Protein AF-A0A9N9DX62-F1 (afdb_monomer)

Organism: NCBI:txid144538

Mean predicted aligned error: 5.77 Å

Sequence (74 aa):
MVNLAIVGPGLAITCTGLSFAGVIFLLVLGALFKAEVEGLTESTTDPDDPQAVAWACFMAAGIYAGLLLCCGCQ

Solvent-accessible surface area (backbone atoms only — not comparable to full-atom values): 3947 Å² total; per-residue (Å²): 135,64,83,59,75,82,65,58,70,75,57,27,53,51,46,24,55,50,18,53,54,44,25,57,52,25,46,52,50,16,50,43,33,61,64,60,42,62,96,69,53,68,52,99,83,37,59,95,52,39,56,62,53,14,51,51,26,44,53,51,19,52,53,24,47,52,46,24,58,55,29,67,42,80

Foldseek 3Di:
DPQPCPDDLVVLVVLLVCLVVLLVVLQVQLVCLVVCPCVQHVDPPHDPRSNVVSVVSNVSSVVSVVSNVVSVND

Secondary structure (DSSP, 8-state):
------S-HHHHHHHHHHHHHHHHHHHHHHHHHHTT-HHHHSSTTS-S-HHHHHHHHHHHHHHHHHHHHHHHT-

pLDDT: mean 87.21, std 11.29, range [47.22, 97.81]

Nearest PDB structures (foldseek):
  8eau-assembly1_f  TM=9.625E-01  e=3.055E-04  Saccharomyces cerevisiae
  7tap-assembly1_O  TM=9.736E-01  e=1.314E-03  Saccharomyces cerevisiae
  7tao-assembly1_O  TM=9.780E-01  e=8.855E-03  Saccharomyces cerevisiae
  6pe5-assembly1_F  TM=9.463E-01  e=9.907E-03  Saccharomyces cerevisiae S288C
  6pe4-assembly1_F  TM=8.912E-01  e=6.689E-03  Saccharomyces cerevisiae S288C

Radius of gyration: 15.68 Å; Cα contacts (8 Å, |Δi|>4): 77; chains: 1; bounding box: 27×16×49 Å

Structure (mmCIF, N/CA/C/O backbone):
data_AF-A0A9N9DX62-F1
#
_entry.id   AF-A0A9N9DX62-F1
#
loop_
_atom_site.group_PDB
_atom_site.id
_atom_site.type_symbol
_atom_site.label_atom_id
_atom_site.label_alt_id
_atom_site.label_comp_id
_atom_site.label_asym_id
_atom_site.label_entity_id
_atom_site.label_seq_id
_atom_site.pdbx_PDB_ins_code
_atom_site.Cartn_x
_atom_site.Cartn_y
_atom_site.Cartn_z
_atom_site.occupancy
_atom_site.B_iso_or_equiv
_atom_site.auth_seq_id
_atom_site.auth_comp_id
_atom_site.auth_asym_id
_atom_site.auth_atom_id
_atom_site.pdbx_PDB_model_num
ATOM 1 N N . MET A 1 1 ? 0.896 -7.185 -23.740 1.00 47.22 1 MET A N 1
ATOM 2 C CA . MET A 1 1 ? 1.953 -6.425 -23.045 1.00 47.22 1 MET A CA 1
ATOM 3 C C . MET A 1 1 ? 1.864 -5.000 -23.553 1.00 47.22 1 MET A C 1
ATOM 5 O O . MET A 1 1 ? 2.247 -4.741 -24.686 1.00 47.22 1 MET A O 1
ATOM 9 N N . VAL A 1 2 ? 1.166 -4.147 -22.805 1.00 51.59 2 VAL A N 1
ATOM 10 C CA . VAL A 1 2 ? 0.868 -2.764 -23.195 1.00 51.59 2 VAL A CA 1
ATOM 11 C C . VAL A 1 2 ? 2.131 -1.949 -22.936 1.00 51.59 2 VAL A C 1
ATOM 13 O O . VAL A 1 2 ? 2.432 -1.692 -21.786 1.00 51.59 2 VAL A O 1
ATOM 16 N N . ASN A 1 3 ? 2.896 -1.610 -23.976 1.00 52.44 3 ASN A N 1
ATOM 17 C CA . ASN A 1 3 ? 4.147 -0.859 -23.838 1.00 52.44 3 ASN A CA 1
ATOM 18 C C . ASN A 1 3 ? 3.838 0.634 -23.645 1.00 52.44 3 ASN A C 1
ATOM 20 O O . ASN A 1 3 ? 3.630 1.358 -24.620 1.00 52.44 3 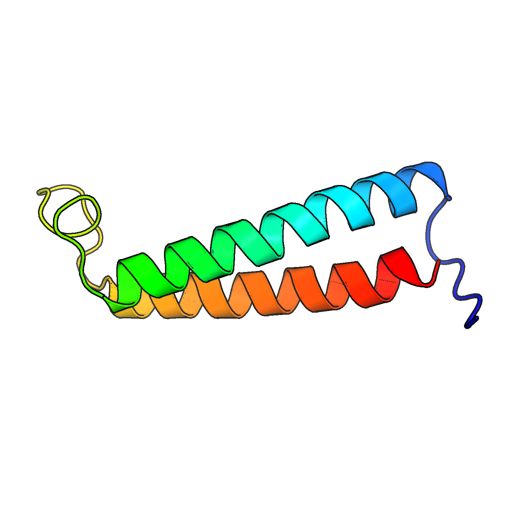ASN A O 1
ATOM 24 N N . LEU A 1 4 ? 3.744 1.062 -22.386 1.00 59.62 4 LEU A N 1
ATOM 25 C CA . LEU A 1 4 ? 3.412 2.431 -21.994 1.00 59.62 4 LEU A CA 1
ATOM 26 C C . LEU A 1 4 ? 4.638 3.128 -21.383 1.00 59.62 4 LEU A C 1
ATOM 28 O O . LEU A 1 4 ? 4.576 3.605 -20.257 1.00 59.62 4 LEU A O 1
ATOM 32 N N . ALA A 1 5 ? 5.770 3.145 -22.095 1.00 62.53 5 ALA A N 1
ATOM 33 C CA . ALA A 1 5 ? 7.036 3.707 -21.613 1.00 62.53 5 ALA A CA 1
ATOM 34 C C . ALA A 1 5 ? 6.925 5.215 -21.288 1.00 62.53 5 ALA A C 1
ATOM 36 O O . ALA A 1 5 ? 7.131 6.071 -22.149 1.00 62.53 5 ALA A O 1
ATOM 37 N N . ILE A 1 6 ? 6.586 5.532 -20.035 1.00 70.81 6 ILE A N 1
ATOM 38 C CA . ILE A 1 6 ? 6.465 6.895 -19.491 1.00 70.81 6 ILE A CA 1
ATOM 39 C C . ILE A 1 6 ? 7.719 7.255 -18.684 1.00 70.81 6 ILE A C 1
ATOM 41 O O . ILE A 1 6 ? 8.155 8.406 -18.694 1.00 70.81 6 ILE A O 1
ATOM 45 N N . VAL A 1 7 ? 8.315 6.277 -17.998 1.00 77.75 7 VAL A N 1
ATOM 46 C CA . VAL A 1 7 ? 9.477 6.440 -17.119 1.00 77.75 7 VAL A CA 1
ATOM 47 C C . VAL A 1 7 ? 10.573 5.433 -17.496 1.00 77.75 7 VAL A C 1
ATOM 49 O O . VAL A 1 7 ? 10.304 4.379 -18.066 1.00 77.75 7 VAL A O 1
ATOM 52 N N . GLY A 1 8 ? 11.837 5.748 -17.191 1.00 81.56 8 GLY A N 1
ATOM 53 C CA . GLY A 1 8 ? 12.962 4.845 -17.461 1.00 81.56 8 GLY A CA 1
ATOM 54 C C . GLY A 1 8 ? 12.879 3.517 -16.678 1.00 81.56 8 GLY A C 1
ATOM 55 O O . GLY A 1 8 ? 12.388 3.505 -15.545 1.00 81.56 8 GLY A O 1
ATOM 56 N N . PRO A 1 9 ? 13.427 2.407 -17.213 1.00 80.44 9 PRO A N 1
ATOM 57 C CA . PRO A 1 9 ? 13.233 1.053 -16.672 1.00 80.44 9 PRO A CA 1
ATOM 58 C C . PRO A 1 9 ? 13.725 0.871 -15.225 1.00 80.44 9 PRO A C 1
ATOM 60 O O . PRO A 1 9 ? 13.101 0.162 -14.439 1.00 80.44 9 PRO A O 1
ATOM 63 N N . GLY A 1 10 ? 14.802 1.555 -14.820 1.00 81.94 10 GLY A N 1
ATOM 64 C CA . GLY A 1 10 ? 15.292 1.502 -13.433 1.00 81.94 10 GLY A CA 1
ATOM 65 C C . GLY A 1 10 ? 14.325 2.122 -12.413 1.00 81.94 10 GLY A C 1
ATOM 66 O O . GLY A 1 10 ? 14.165 1.609 -11.303 1.00 81.94 10 GLY A O 1
ATOM 67 N N . LEU A 1 11 ? 13.629 3.194 -12.803 1.00 83.75 11 LEU A N 1
ATOM 68 C CA . LEU A 1 11 ? 12.596 3.823 -11.978 1.00 83.75 11 LEU A CA 1
ATOM 69 C C . LEU A 1 11 ? 11.319 2.973 -11.950 1.00 83.75 11 LEU A C 1
ATOM 71 O O . LEU A 1 11 ? 10.716 2.841 -10.887 1.00 83.75 11 LEU A O 1
ATOM 75 N N . ALA A 1 12 ? 10.950 2.340 -13.069 1.00 85.56 12 ALA A N 1
ATOM 76 C CA . ALA A 1 12 ? 9.786 1.455 -13.153 1.00 85.56 12 ALA A CA 1
ATOM 77 C C . ALA A 1 12 ? 9.915 0.219 -12.242 1.00 85.56 12 ALA A C 1
ATOM 79 O O . ALA A 1 12 ? 8.980 -0.111 -11.509 1.00 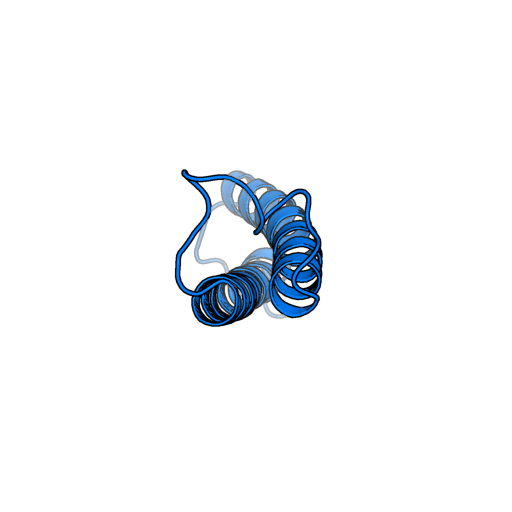85.56 12 ALA A O 1
ATOM 80 N N . ILE A 1 13 ? 11.093 -0.417 -12.203 1.00 86.69 13 ILE A N 1
ATOM 81 C CA . ILE A 1 13 ? 11.360 -1.567 -11.320 1.00 86.69 13 ILE A CA 1
ATOM 82 C C . ILE A 1 13 ? 11.251 -1.160 -9.847 1.00 86.69 13 ILE A C 1
ATOM 84 O O . ILE A 1 13 ? 10.583 -1.831 -9.057 1.00 86.69 13 ILE A O 1
ATOM 88 N N . THR A 1 14 ? 11.863 -0.034 -9.481 1.00 88.69 14 THR A N 1
ATOM 89 C CA . THR A 1 14 ? 11.838 0.465 -8.099 1.00 88.69 14 THR A CA 1
ATOM 90 C C . THR A 1 14 ? 10.417 0.864 -7.681 1.00 88.69 14 THR A C 1
ATOM 92 O O . THR A 1 14 ? 9.967 0.488 -6.600 1.00 88.69 14 THR A O 1
ATOM 95 N N . CYS A 1 15 ? 9.681 1.553 -8.563 1.00 90.50 15 CYS A N 1
ATOM 96 C CA . CYS A 1 15 ? 8.267 1.896 -8.385 1.00 90.50 15 CYS A CA 1
ATOM 97 C C . CYS A 1 15 ? 7.407 0.647 -8.153 1.00 90.50 15 CYS A C 1
ATOM 99 O O . CYS A 1 15 ? 6.611 0.617 -7.216 1.00 90.50 15 CYS A O 1
ATOM 101 N N . THR A 1 16 ? 7.583 -0.391 -8.974 1.00 90.94 16 THR A N 1
ATOM 102 C CA . THR A 1 16 ? 6.819 -1.642 -8.880 1.00 90.94 16 THR A CA 1
ATOM 103 C C . THR A 1 16 ? 7.092 -2.360 -7.560 1.00 90.94 16 THR A C 1
ATOM 105 O O . THR A 1 16 ? 6.150 -2.732 -6.864 1.00 90.94 16 THR A O 1
ATOM 108 N N . GLY A 1 17 ? 8.362 -2.497 -7.164 1.00 92.06 17 GLY A N 1
ATOM 109 C CA . GLY A 1 17 ? 8.730 -3.137 -5.898 1.00 92.06 17 GLY A CA 1
ATOM 110 C C . GLY A 1 17 ? 8.188 -2.393 -4.674 1.00 92.06 17 GLY A C 1
ATOM 111 O O . GLY A 1 17 ? 7.573 -3.005 -3.799 1.00 92.06 17 GLY A O 1
ATOM 112 N N . LEU A 1 18 ? 8.352 -1.066 -4.640 1.00 94.06 18 LEU A N 1
ATOM 113 C CA . LEU A 1 18 ? 7.842 -0.228 -3.553 1.00 94.06 18 LEU A CA 1
ATOM 114 C C . LEU A 1 18 ? 6.310 -0.266 -3.492 1.00 94.06 18 LEU A C 1
ATOM 116 O O . LEU A 1 18 ? 5.742 -0.412 -2.414 1.00 94.06 18 LEU A O 1
ATOM 120 N N . SER A 1 19 ? 5.643 -0.190 -4.645 1.00 94.19 19 SER A N 1
ATOM 121 C CA . SER A 1 19 ? 4.182 -0.232 -4.715 1.00 94.19 19 SER A CA 1
ATOM 122 C C . SER A 1 19 ? 3.632 -1.577 -4.260 1.00 94.19 19 SER A C 1
ATOM 124 O O . SER A 1 19 ? 2.645 -1.614 -3.534 1.00 94.19 19 SER A O 1
ATOM 126 N N . PHE A 1 20 ? 4.293 -2.683 -4.607 1.00 95.62 20 PHE A N 1
ATOM 127 C CA . PHE A 1 20 ? 3.883 -4.016 -4.170 1.00 95.62 20 PHE A CA 1
ATOM 128 C C . PHE A 1 20 ? 3.946 -4.154 -2.647 1.00 95.62 20 PHE A C 1
ATOM 130 O O . PHE A 1 20 ? 2.968 -4.555 -2.014 1.00 95.62 20 PHE A O 1
ATOM 137 N N . ALA A 1 21 ? 5.076 -3.764 -2.051 1.00 96.31 21 ALA A N 1
ATOM 138 C CA . ALA A 1 21 ? 5.241 -3.773 -0.601 1.00 96.31 21 ALA A CA 1
ATOM 139 C C . ALA A 1 21 ? 4.258 -2.810 0.089 1.00 96.31 21 ALA A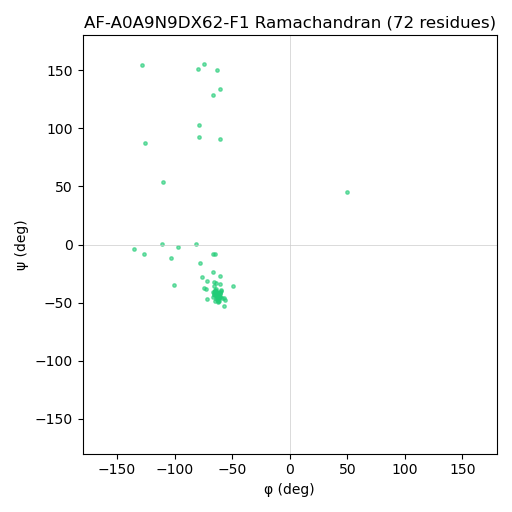 C 1
ATOM 141 O O . ALA A 1 21 ? 3.641 -3.172 1.091 1.00 96.31 21 ALA A O 1
ATOM 142 N N . GLY A 1 22 ? 4.069 -1.614 -0.478 1.00 96.06 22 GLY A N 1
ATOM 143 C CA . GLY A 1 22 ? 3.160 -0.590 0.029 1.00 96.06 22 GLY A CA 1
ATOM 144 C C . GLY A 1 22 ? 1.706 -1.054 0.071 1.00 96.06 22 GLY A C 1
ATOM 145 O O . GLY A 1 22 ? 1.053 -0.885 1.097 1.00 96.06 22 GLY A O 1
ATOM 146 N N . VAL A 1 23 ? 1.213 -1.704 -0.991 1.00 97.81 23 VAL A N 1
ATOM 147 C CA . VAL A 1 23 ? -0.145 -2.277 -1.017 1.00 97.81 23 VAL A CA 1
ATOM 148 C C . VAL A 1 23 ? -0.332 -3.271 0.124 1.00 97.81 23 VAL A C 1
ATOM 150 O O . VAL A 1 23 ? -1.274 -3.135 0.900 1.00 97.81 23 VAL A O 1
ATOM 153 N N . ILE A 1 24 ? 0.563 -4.253 0.256 1.00 97.38 24 ILE A N 1
ATOM 154 C CA . ILE A 1 24 ? 0.431 -5.305 1.274 1.00 97.38 24 ILE A CA 1
ATOM 155 C C . ILE A 1 24 ? 0.456 -4.695 2.677 1.00 97.38 24 ILE A C 1
ATOM 157 O O . ILE A 1 24 ? -0.417 -4.982 3.495 1.00 97.38 24 ILE A O 1
ATOM 161 N N . PHE A 1 25 ? 1.429 -3.826 2.944 1.00 97.25 25 PHE A N 1
ATOM 162 C CA . PHE A 1 25 ? 1.605 -3.212 4.254 1.00 97.25 25 PHE A CA 1
ATOM 163 C C . PHE A 1 25 ? 0.406 -2.343 4.659 1.00 97.25 25 PHE A C 1
ATOM 165 O O . PHE A 1 25 ? -0.102 -2.469 5.772 1.00 97.25 25 PHE A O 1
ATOM 172 N N . LEU A 1 26 ? -0.093 -1.504 3.747 1.00 97.19 26 LEU A N 1
ATOM 173 C CA . LEU A 1 26 ? -1.214 -0.605 4.025 1.00 97.19 26 LEU A CA 1
ATOM 174 C C . LEU A 1 26 ? -2.550 -1.341 4.148 1.00 97.19 26 LEU A C 1
ATOM 176 O O . LEU A 1 26 ? -3.391 -0.920 4.937 1.00 97.19 26 LEU A O 1
ATOM 180 N N . LEU A 1 27 ? -2.747 -2.449 3.427 1.00 97.31 27 LEU A N 1
ATOM 181 C CA . LEU A 1 27 ? -3.926 -3.297 3.615 1.00 97.31 27 LEU A CA 1
ATOM 182 C C . LEU A 1 27 ? -3.933 -3.954 4.999 1.00 97.31 27 LEU A C 1
ATOM 184 O O . LEU A 1 27 ? -4.977 -3.980 5.650 1.00 97.31 27 LEU A O 1
ATOM 188 N N . VAL A 1 28 ? -2.780 -4.451 5.461 1.00 97.19 28 VAL A N 1
ATOM 189 C CA . VAL A 1 28 ? -2.650 -5.031 6.805 1.00 97.19 28 VAL A CA 1
ATOM 190 C C . VAL A 1 28 ? -2.876 -3.962 7.873 1.00 97.19 28 VAL A C 1
ATOM 192 O O . VAL A 1 28 ? -3.694 -4.175 8.762 1.00 97.19 28 VAL A O 1
ATOM 195 N N . LEU A 1 29 ? -2.234 -2.794 7.765 1.00 95.06 29 LEU A N 1
ATOM 196 C CA . LEU A 1 29 ? -2.454 -1.698 8.715 1.00 95.06 29 LEU A CA 1
ATOM 197 C C . LEU A 1 29 ? -3.903 -1.210 8.719 1.00 95.06 29 LEU A C 1
ATOM 199 O O . LEU A 1 29 ? -4.480 -1.053 9.788 1.00 95.06 29 LEU A O 1
ATOM 203 N N . GLY A 1 30 ? -4.514 -1.019 7.548 1.00 95.00 30 GLY A N 1
ATOM 204 C CA . GLY A 1 30 ? -5.917 -0.621 7.455 1.00 95.00 30 GLY A CA 1
ATOM 205 C C . GLY A 1 30 ? -6.847 -1.635 8.121 1.00 95.00 30 GLY A C 1
ATOM 206 O O . GLY A 1 30 ? -7.780 -1.251 8.821 1.00 95.00 30 GLY A O 1
ATOM 207 N N . ALA A 1 31 ? -6.573 -2.935 7.970 1.00 95.00 31 ALA A N 1
ATOM 208 C CA . ALA A 1 31 ? -7.327 -3.983 8.652 1.00 95.00 31 ALA A CA 1
ATOM 209 C C . ALA A 1 31 ? -7.131 -3.953 10.177 1.00 95.00 31 ALA A C 1
ATOM 211 O O . ALA A 1 31 ? -8.107 -4.114 10.904 1.00 95.00 31 ALA A O 1
ATOM 212 N N . LEU A 1 32 ? -5.905 -3.715 10.655 1.00 94.06 32 LEU A N 1
ATOM 213 C CA . LEU A 1 32 ? -5.597 -3.621 12.085 1.00 94.06 32 LEU A CA 1
ATOM 214 C C . LEU A 1 32 ? -6.249 -2.392 12.736 1.00 94.06 32 LEU A C 1
ATOM 216 O O . LEU A 1 32 ? -6.887 -2.536 13.773 1.00 94.06 32 LEU A O 1
ATOM 220 N N . PHE A 1 33 ? -6.170 -1.216 12.104 1.00 93.25 33 PHE A N 1
ATOM 221 C CA . PHE A 1 33 ? -6.853 -0.007 12.580 1.00 93.25 33 PHE A CA 1
ATOM 222 C C . PHE A 1 33 ? -8.379 -0.159 12.554 1.00 93.25 33 PHE A C 1
ATOM 224 O O . PHE A 1 33 ? -9.052 0.266 13.485 1.00 93.25 33 PHE A O 1
ATOM 231 N N . LYS A 1 34 ? -8.939 -0.825 11.534 1.00 92.50 34 LYS A N 1
ATOM 232 C CA . LYS A 1 34 ? -10.381 -1.120 11.473 1.00 92.50 34 LYS A CA 1
ATOM 233 C C . LYS A 1 34 ? -10.827 -2.089 12.575 1.00 92.50 34 LYS A C 1
ATOM 235 O O . LYS A 1 34 ? -11.972 -2.029 13.007 1.00 92.50 34 LYS A O 1
ATOM 240 N N . ALA A 1 35 ? -9.957 -3.014 12.971 1.00 92.38 35 ALA A N 1
ATOM 241 C CA . ALA A 1 35 ? -10.220 -3.964 14.045 1.00 92.38 35 ALA A CA 1
ATOM 242 C C . ALA A 1 35 ? -9.980 -3.373 15.445 1.00 92.38 35 ALA A C 1
ATOM 244 O O . ALA A 1 35 ? -10.161 -4.105 16.413 1.00 92.38 35 ALA A O 1
ATOM 245 N N . GLU A 1 36 ? -9.577 -2.097 15.537 1.00 87.31 36 GLU A N 1
ATOM 246 C CA . GLU A 1 36 ? -9.344 -1.376 16.796 1.00 87.31 36 GLU A CA 1
ATOM 247 C C . GLU A 1 36 ? -8.447 -2.177 17.756 1.00 87.31 36 GLU A C 1
ATOM 249 O O . GLU A 1 36 ? -8.747 -2.356 18.934 1.00 87.31 36 GLU A O 1
ATOM 254 N N . VAL A 1 37 ? -7.353 -2.739 17.222 1.00 89.25 37 VAL A N 1
ATOM 255 C CA . VAL A 1 37 ? -6.414 -3.528 18.029 1.00 89.25 37 VAL A CA 1
ATOM 256 C C . VAL A 1 37 ? -5.708 -2.631 19.047 1.00 89.25 37 VAL A C 1
ATOM 258 O O . VAL A 1 37 ? -5.094 -1.635 18.669 1.00 89.25 37 VAL A O 1
ATO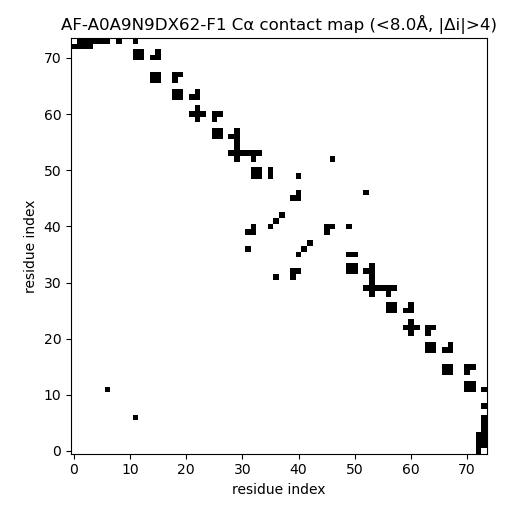M 261 N N . GLU A 1 38 ? -5.720 -3.035 20.320 1.00 83.62 38 GLU A N 1
ATOM 262 C CA . GLU A 1 38 ? -5.195 -2.253 21.457 1.00 83.62 38 GLU A CA 1
ATOM 263 C C . GLU A 1 38 ? -3.777 -1.703 21.213 1.00 83.62 38 GLU A C 1
ATOM 265 O O . GLU A 1 38 ? -3.467 -0.571 21.569 1.00 83.62 38 GLU A O 1
ATOM 270 N N . GLY A 1 39 ? -2.924 -2.463 20.515 1.00 84.44 39 GLY A N 1
ATOM 271 C CA . GLY A 1 39 ? -1.554 -2.050 20.189 1.00 84.44 39 GLY A CA 1
ATOM 272 C C . GLY A 1 39 ? -1.416 -0.860 19.226 1.00 84.44 39 GLY A C 1
ATOM 273 O O . GLY A 1 39 ? -0.292 -0.415 19.009 1.00 84.44 39 GLY A O 1
ATOM 274 N N . LEU A 1 40 ? -2.507 -0.381 18.620 1.00 80.88 40 LEU A N 1
ATOM 275 C CA . LEU A 1 40 ? -2.528 0.771 17.707 1.00 80.88 40 LEU A CA 1
ATOM 276 C C . LEU A 1 40 ? -3.551 1.852 18.101 1.00 80.88 40 LEU A C 1
ATOM 278 O O . LEU A 1 40 ? -3.597 2.887 17.433 1.00 80.88 40 LEU A O 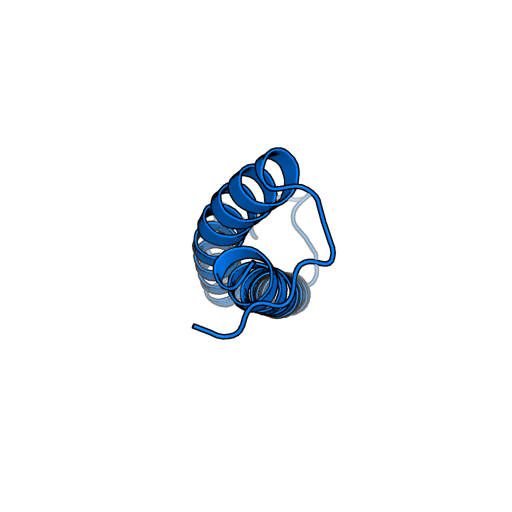1
ATOM 282 N N . THR A 1 41 ? -4.415 1.593 19.091 1.00 84.19 41 THR A N 1
ATOM 283 C CA . THR A 1 41 ? -5.577 2.450 19.392 1.00 84.19 41 THR A CA 1
ATOM 284 C C . THR A 1 41 ? -5.808 2.759 20.875 1.00 84.19 41 THR A C 1
ATOM 286 O O . THR A 1 41 ? -6.741 3.496 21.178 1.00 84.19 41 THR A O 1
ATOM 289 N N . GLU A 1 42 ? -5.034 2.203 21.810 1.00 80.62 42 GLU A N 1
ATOM 290 C CA . GLU A 1 42 ? -5.293 2.340 23.258 1.00 80.62 42 GLU A CA 1
ATOM 291 C C . GLU A 1 42 ? -4.374 3.355 23.972 1.00 80.62 42 GLU A C 1
ATOM 293 O O . GLU A 1 42 ? -4.611 3.752 25.115 1.00 80.62 42 GLU A 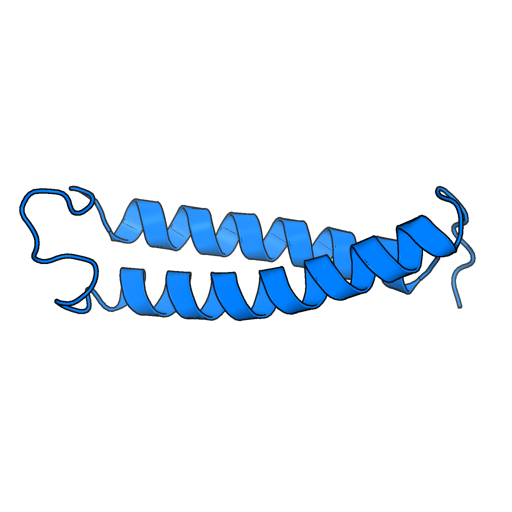O 1
ATOM 298 N N . SER A 1 43 ? -3.318 3.819 23.314 1.00 78.06 43 SER A N 1
ATOM 299 C CA . SER A 1 43 ? -2.350 4.753 23.878 1.00 78.06 43 SER A CA 1
ATOM 300 C C . SER A 1 43 ? -2.868 6.193 23.855 1.00 78.06 43 SER A C 1
ATOM 302 O O . SER A 1 43 ? -3.574 6.617 22.948 1.00 78.06 43 SER A O 1
ATOM 304 N N . THR A 1 44 ? -2.435 7.026 24.805 1.00 75.31 44 THR A N 1
ATOM 305 C CA . THR A 1 44 ? -2.824 8.455 24.867 1.00 75.31 44 THR A CA 1
ATOM 306 C C . THR A 1 44 ? -2.328 9.296 23.684 1.00 75.31 44 THR A C 1
ATOM 308 O O . THR A 1 44 ? -2.630 10.482 23.594 1.00 75.31 44 THR A O 1
ATOM 311 N N . THR A 1 45 ? -1.483 8.721 22.831 1.00 83.12 45 THR A N 1
ATOM 312 C CA . THR A 1 45 ? -0.934 9.351 21.621 1.00 83.12 45 THR A CA 1
ATOM 313 C C . THR A 1 45 ? -1.487 8.706 20.346 1.00 83.12 45 THR A C 1
ATOM 315 O O . THR A 1 45 ? -1.127 9.126 19.247 1.00 83.12 45 THR A O 1
ATOM 318 N N . ASP A 1 46 ? -2.357 7.704 20.484 1.00 81.56 46 ASP A N 1
ATOM 319 C CA . ASP A 1 46 ? -2.998 7.050 19.352 1.00 81.56 46 ASP A CA 1
ATOM 320 C C . ASP A 1 46 ? -4.086 7.952 18.748 1.00 81.56 46 ASP A C 1
ATOM 322 O O . ASP A 1 46 ? -4.585 8.869 19.405 1.00 81.56 46 ASP A O 1
ATOM 326 N N . PRO A 1 47 ? -4.418 7.759 17.461 1.00 80.62 47 PRO A N 1
ATOM 327 C CA . PRO A 1 47 ? -5.409 8.581 16.780 1.00 80.62 47 PRO A CA 1
ATOM 328 C C . PRO A 1 47 ? -6.794 8.492 17.436 1.00 80.62 47 PRO A C 1
ATOM 330 O O . PRO A 1 47 ? -7.307 7.398 17.655 1.00 80.62 47 PRO A O 1
ATOM 333 N N . ASP A 1 48 ? -7.437 9.651 17.631 1.00 84.50 48 ASP A N 1
ATOM 334 C CA . ASP A 1 48 ? -8.794 9.759 18.197 1.00 84.50 48 ASP A CA 1
ATOM 335 C C . ASP A 1 48 ? -9.862 9.032 17.353 1.00 84.50 48 ASP A C 1
ATOM 337 O O . ASP A 1 48 ? -10.893 8.608 17.873 1.00 84.50 48 ASP A O 1
ATOM 341 N N . ASP A 1 49 ? 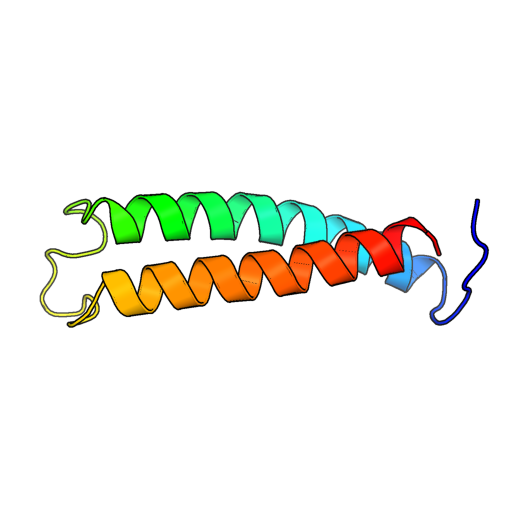-9.626 8.904 16.040 1.00 89.94 49 ASP A N 1
ATOM 342 C CA . ASP A 1 49 ? -10.498 8.198 15.096 1.00 89.94 49 ASP A CA 1
ATOM 343 C C . ASP A 1 49 ? -9.704 7.131 14.310 1.00 89.94 49 ASP A C 1
ATOM 345 O O . ASP A 1 49 ? -9.186 7.396 13.213 1.00 89.94 49 ASP A O 1
ATOM 349 N N . PRO A 1 50 ? -9.584 5.902 14.848 1.00 88.00 50 PRO A N 1
ATOM 350 C CA . PRO A 1 50 ? -8.859 4.818 14.191 1.00 88.00 50 PRO A CA 1
ATOM 351 C C . PRO A 1 50 ? -9.539 4.347 12.898 1.00 88.00 50 PRO A C 1
ATOM 353 O O . PRO A 1 50 ? -8.867 3.849 11.991 1.00 88.00 50 PRO A O 1
ATOM 356 N N . GLN A 1 51 ? -10.850 4.557 12.744 1.00 91.44 51 GLN A N 1
ATOM 357 C CA . GLN A 1 51 ? -11.559 4.206 11.514 1.00 91.44 51 GLN A CA 1
ATOM 358 C C . GLN A 1 51 ? -11.224 5.168 10.374 1.00 91.44 51 GLN A C 1
ATOM 360 O O . GLN A 1 51 ? -11.047 4.722 9.236 1.00 91.44 51 GLN A O 1
ATOM 365 N N . ALA A 1 52 ? -11.075 6.464 10.655 1.00 94.25 52 ALA A N 1
ATOM 366 C CA . ALA A 1 52 ? -10.588 7.426 9.668 1.00 94.25 52 ALA A CA 1
ATOM 367 C C . ALA A 1 52 ? -9.171 7.068 9.190 1.00 94.25 52 ALA A C 1
ATOM 369 O O . ALA A 1 52 ? -8.892 7.110 7.986 1.00 94.25 52 ALA A O 1
ATOM 370 N N . VAL A 1 53 ? -8.293 6.644 10.107 1.00 94.38 53 VAL A N 1
ATOM 371 C CA . VAL A 1 53 ? -6.939 6.178 9.768 1.00 94.38 53 VAL A CA 1
ATOM 372 C C . VAL A 1 53 ? -6.987 4.908 8.918 1.00 94.38 53 VAL A C 1
ATOM 374 O O . VAL A 1 53 ? -6.313 4.838 7.889 1.00 94.38 53 VAL A O 1
ATOM 377 N N . ALA A 1 54 ? -7.841 3.940 9.265 1.00 95.31 54 ALA A N 1
ATOM 378 C CA . ALA A 1 54 ? -8.042 2.736 8.461 1.00 95.31 54 ALA A CA 1
ATOM 379 C C . ALA A 1 54 ? -8.468 3.069 7.021 1.00 95.31 54 ALA A C 1
ATOM 381 O O 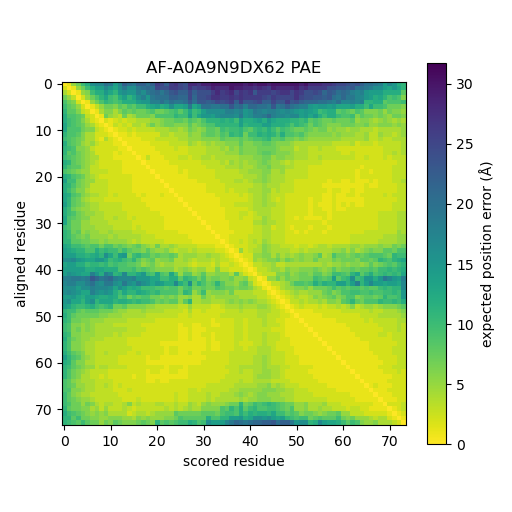. ALA A 1 54 ? -7.909 2.536 6.058 1.00 95.31 54 ALA A O 1
ATOM 382 N N . TRP A 1 55 ? -9.422 3.990 6.857 1.00 96.31 55 TRP A N 1
ATOM 383 C CA . TRP A 1 55 ? -9.865 4.458 5.543 1.00 96.31 55 TRP A CA 1
ATOM 384 C C . TRP A 1 55 ? -8.753 5.147 4.755 1.00 96.31 55 TRP A C 1
ATOM 386 O O . TRP A 1 55 ? -8.602 4.878 3.560 1.00 96.31 55 TRP A O 1
ATOM 396 N N . ALA A 1 56 ? -7.943 5.981 5.406 1.00 96.75 56 ALA A N 1
ATOM 397 C CA . ALA A 1 56 ? -6.780 6.597 4.776 1.00 96.75 56 ALA A CA 1
ATOM 398 C C . ALA A 1 56 ? -5.773 5.538 4.289 1.00 96.75 56 ALA A C 1
ATOM 400 O O . ALA A 1 56 ? -5.293 5.627 3.156 1.00 96.75 56 ALA A O 1
ATOM 401 N N . CYS A 1 57 ? -5.512 4.494 5.086 1.00 97.12 57 CYS A N 1
ATOM 402 C CA . CYS A 1 57 ? -4.664 3.369 4.686 1.00 97.12 57 CYS A CA 1
ATOM 403 C C . CYS A 1 57 ? -5.222 2.628 3.462 1.00 97.12 57 CYS A C 1
ATOM 405 O O . CYS A 1 57 ? -4.471 2.358 2.525 1.00 97.12 57 CYS A O 1
ATOM 407 N N . PHE A 1 58 ? -6.528 2.342 3.417 1.00 97.06 58 PHE A N 1
ATOM 408 C CA . PHE A 1 58 ? -7.144 1.678 2.262 1.00 97.06 58 PHE A CA 1
ATOM 409 C C . PHE A 1 58 ? -7.098 2.534 0.991 1.00 97.06 58 PHE A C 1
ATOM 411 O O . PHE A 1 58 ? -6.803 2.013 -0.086 1.00 97.06 58 PHE A O 1
ATOM 418 N N . MET A 1 59 ? -7.322 3.846 1.104 1.00 97.44 59 MET A N 1
ATOM 419 C CA . MET A 1 59 ? -7.184 4.768 -0.028 1.00 97.44 59 MET A CA 1
ATOM 420 C C . MET A 1 59 ? -5.740 4.820 -0.535 1.00 97.44 59 MET A C 1
ATOM 422 O O . MET A 1 59 ? -5.501 4.723 -1.740 1.00 97.44 59 MET A O 1
ATOM 426 N N . ALA A 1 60 ? -4.765 4.897 0.374 1.00 97.12 60 ALA A N 1
ATOM 427 C CA . ALA A 1 60 ? -3.351 4.865 0.022 1.00 97.12 60 ALA A CA 1
ATOM 428 C C . ALA A 1 60 ? -2.951 3.533 -0.639 1.00 97.12 60 ALA A C 1
ATOM 430 O O . ALA A 1 60 ? -2.248 3.540 -1.650 1.00 97.12 60 ALA A O 1
ATOM 431 N N . ALA A 1 61 ? -3.450 2.396 -0.142 1.00 97.62 61 ALA A N 1
ATOM 432 C CA . ALA A 1 61 ? -3.254 1.095 -0.780 1.00 97.62 61 ALA A CA 1
ATOM 433 C C . ALA A 1 61 ? -3.821 1.076 -2.210 1.00 97.62 61 ALA A C 1
ATOM 435 O O . ALA A 1 61 ? -3.171 0.563 -3.118 1.00 97.62 61 ALA A O 1
ATOM 436 N N . GLY A 1 62 ? -4.985 1.693 -2.438 1.00 96.88 62 GLY A N 1
ATOM 437 C CA . GLY A 1 62 ? -5.561 1.860 -3.775 1.00 96.88 62 GLY A CA 1
ATOM 438 C C . GLY A 1 62 ? -4.660 2.660 -4.723 1.00 96.88 62 GLY A C 1
ATOM 439 O O . GLY A 1 62 ? -4.464 2.259 -5.872 1.00 96.88 62 GLY A O 1
ATOM 440 N N . ILE A 1 63 ? -4.047 3.744 -4.238 1.00 96.62 63 ILE A N 1
ATOM 441 C CA . ILE A 1 63 ? -3.089 4.545 -5.018 1.00 96.62 63 ILE A CA 1
ATOM 442 C C . ILE A 1 63 ? -1.866 3.702 -5.397 1.00 96.62 63 ILE A C 1
ATOM 444 O O . ILE A 1 63 ? -1.497 3.651 -6.572 1.00 96.62 63 ILE A O 1
ATOM 448 N N . TYR A 1 64 ? -1.264 2.992 -4.437 1.00 95.44 64 TYR A N 1
ATOM 449 C CA . TYR A 1 64 ? -0.129 2.113 -4.723 1.00 95.44 64 TYR A CA 1
ATOM 450 C C . TYR A 1 64 ? -0.504 0.954 -5.653 1.00 95.44 64 TYR A C 1
ATOM 452 O O . TYR A 1 64 ? 0.302 0.581 -6.498 1.00 95.44 64 TYR A O 1
ATOM 460 N N . ALA A 1 65 ? -1.725 0.422 -5.584 1.00 95.19 65 ALA A N 1
ATOM 461 C CA . ALA A 1 65 ? -2.196 -0.584 -6.533 1.00 95.19 65 ALA A CA 1
ATOM 462 C C . ALA A 1 65 ? -2.291 -0.017 -7.960 1.00 95.19 65 ALA A C 1
ATOM 464 O O . ALA A 1 65 ? -1.883 -0.674 -8.916 1.00 95.19 65 ALA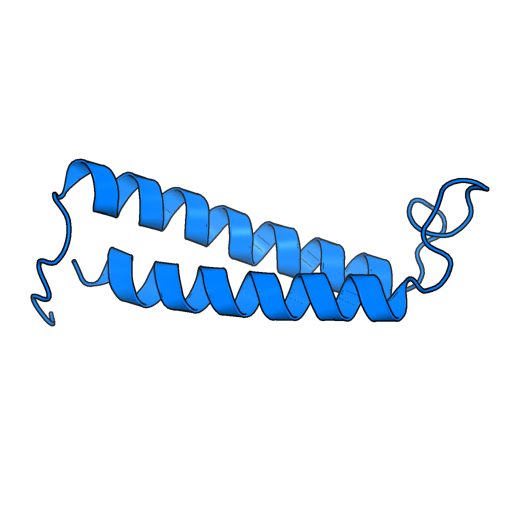 A O 1
ATOM 465 N N . GLY A 1 66 ? -2.752 1.228 -8.113 1.00 93.25 66 GLY A N 1
ATOM 466 C CA . GLY A 1 66 ? -2.732 1.932 -9.397 1.00 93.25 66 GLY A CA 1
ATOM 467 C C . GLY A 1 66 ? -1.312 2.120 -9.944 1.00 93.25 66 GLY A C 1
ATOM 468 O O . GLY A 1 66 ? -1.059 1.847 -11.119 1.00 93.25 66 GLY A O 1
ATOM 469 N N . LEU A 1 67 ? -0.367 2.518 -9.085 1.00 91.00 67 LEU A N 1
ATOM 470 C CA . LEU A 1 67 ? 1.049 2.641 -9.449 1.00 91.00 67 LEU A CA 1
ATOM 471 C C . LEU A 1 67 ? 1.669 1.293 -9.819 1.00 91.00 67 LEU A C 1
ATOM 473 O O . LEU A 1 67 ? 2.396 1.218 -10.803 1.00 91.00 67 LEU A O 1
ATOM 477 N N . LEU A 1 68 ? 1.338 0.224 -9.094 1.00 91.56 68 LEU A N 1
ATOM 478 C CA . LEU A 1 68 ? 1.783 -1.134 -9.395 1.00 91.56 68 LEU A CA 1
ATOM 479 C C . LEU A 1 68 ? 1.342 -1.567 -10.798 1.00 91.56 68 LEU A C 1
ATOM 481 O O . LEU A 1 68 ? 2.149 -2.093 -11.559 1.00 91.56 68 LEU A O 1
ATOM 485 N N . LEU A 1 69 ? 0.080 -1.321 -11.158 1.00 89.69 69 LEU A N 1
ATOM 486 C CA . LEU A 1 69 ? -0.448 -1.658 -12.482 1.00 89.69 69 LEU A CA 1
ATOM 487 C C . LEU A 1 69 ? 0.222 -0.834 -13.590 1.00 89.69 69 LEU A C 1
ATOM 489 O O . LEU A 1 69 ? 0.553 -1.374 -14.643 1.00 89.69 69 LEU A O 1
ATOM 493 N N . CYS A 1 70 ? 0.448 0.459 -13.345 1.00 85.88 70 CYS A N 1
ATOM 494 C CA . CYS A 1 70 ? 1.067 1.364 -14.311 1.00 85.88 70 CYS A CA 1
ATOM 495 C C . CYS A 1 70 ? 2.569 1.091 -14.508 1.00 85.88 70 CYS A C 1
ATOM 497 O O . CYS A 1 70 ? 3.040 1.015 -15.640 1.00 85.88 70 CYS A O 1
ATOM 499 N N . CYS A 1 71 ? 3.326 0.931 -13.420 1.00 85.12 71 CYS A N 1
ATOM 500 C CA . CYS A 1 71 ? 4.765 0.663 -13.446 1.00 85.12 71 CYS A CA 1
ATOM 501 C C . CYS A 1 71 ? 5.081 -0.798 -13.818 1.00 85.12 71 CYS A C 1
ATOM 503 O O . CYS A 1 71 ? 6.121 -1.048 -14.411 1.00 85.12 71 CYS A O 1
ATOM 505 N N . GLY A 1 72 ? 4.194 -1.756 -13.522 1.00 77.88 72 GLY A N 1
ATOM 506 C CA . GLY A 1 72 ? 4.378 -3.169 -13.877 1.00 77.88 72 GLY A CA 1
ATOM 507 C C . GLY A 1 72 ? 4.088 -3.497 -15.347 1.00 77.88 72 GLY A C 1
ATOM 508 O O . GLY A 1 72 ? 4.469 -4.564 -15.822 1.00 77.88 72 GLY A O 1
ATOM 509 N N . CYS A 1 73 ? 3.413 -2.595 -16.067 1.00 76.75 73 CYS A N 1
ATOM 510 C CA . CYS A 1 73 ? 3.207 -2.690 -17.516 1.00 76.75 73 CYS A CA 1
ATOM 511 C C . CYS A 1 73 ? 4.223 -1.860 -18.330 1.00 76.75 73 CYS A C 1
ATOM 513 O O . CYS A 1 73 ? 4.143 -1.873 -19.557 1.00 76.75 73 CYS A O 1
ATOM 515 N N . GLN A 1 74 ? 5.133 -1.135 -17.669 1.00 70.25 74 GLN A N 1
ATOM 516 C CA . GLN A 1 74 ? 6.220 -0.354 -18.279 1.00 70.25 74 GLN A CA 1
ATOM 517 C C . GLN A 1 74 ? 7.479 -1.194 -18.476 1.00 70.25 74 GLN A C 1
ATOM 519 O O . GLN A 1 74 ? 8.109 -1.029 -19.543 1.00 70.25 74 GLN A O 1
#